Protein AF-A0A844HND6-F1 (afdb_monomer)

Secondary structure (DSSP, 8-state):
---------HHHHHHHHHHHH-HHHHHHS-HHHHHHHHHHHHHTTT-----------------

pLDDT: mean 73.78, std 13.31, range [40.69, 90.56]

Mean predicted aligned error: 11.25 Å

Organism: NCBI:txid2006130

Structure (mmCIF, N/CA/C/O backbone):
data_AF-A0A844HND6-F1
#
_entry.id   AF-A0A844HND6-F1
#
loop_
_atom_site.group_PDB
_atom_site.id
_atom_site.type_symbol
_atom_site.label_atom_id
_atom_site.label_alt_id
_atom_site.label_comp_id
_atom_site.label_asym_id
_atom_site.label_entity_id
_atom_site.label_seq_id
_atom_site.pdbx_PDB_ins_code
_atom_site.Cartn_x
_atom_site.Cartn_y
_atom_site.Cartn_z
_atom_site.occupancy
_atom_site.B_iso_or_equiv
_atom_site.auth_seq_id
_atom_site.auth_comp_id
_atom_site.auth_asym_id
_atom_site.auth_atom_id
_atom_site.pdbx_PDB_model_num
ATOM 1 N N . MET A 1 1 ? 18.165 -16.041 -4.573 1.00 40.69 1 MET A N 1
ATOM 2 C CA . MET A 1 1 ? 16.685 -15.993 -4.616 1.00 40.69 1 MET A CA 1
ATOM 3 C C . MET A 1 1 ? 16.278 -14.749 -5.395 1.00 40.69 1 MET A C 1
ATOM 5 O O . MET A 1 1 ? 16.464 -13.657 -4.880 1.00 40.69 1 MET A O 1
ATOM 9 N N . ARG A 1 2 ? 15.810 -14.885 -6.643 1.00 45.28 2 ARG A N 1
ATOM 10 C CA . ARG A 1 2 ? 15.149 -13.782 -7.361 1.00 45.28 2 ARG A CA 1
ATOM 11 C C . ARG A 1 2 ? 13.717 -13.727 -6.842 1.00 45.28 2 ARG A C 1
ATOM 13 O O . ARG A 1 2 ? 12.958 -14.660 -7.081 1.00 45.28 2 ARG A O 1
ATOM 20 N N . THR A 1 3 ? 13.375 -12.703 -6.069 1.00 53.41 3 THR A N 1
ATOM 21 C CA . THR A 1 3 ? 11.978 -12.410 -5.745 1.00 53.41 3 THR A CA 1
ATOM 22 C C . THR A 1 3 ? 11.239 -12.202 -7.065 1.00 53.41 3 THR A C 1
ATOM 24 O O . THR A 1 3 ? 11.686 -11.369 -7.857 1.00 53.41 3 THR A O 1
ATOM 27 N N . PRO A 1 4 ? 10.172 -12.965 -7.360 1.00 51.66 4 PRO A N 1
ATOM 28 C CA . PRO A 1 4 ? 9.392 -12.723 -8.562 1.00 51.66 4 PRO A CA 1
ATOM 29 C C . PRO A 1 4 ? 8.849 -11.297 -8.477 1.00 51.66 4 PRO A C 1
ATOM 31 O O . PRO A 1 4 ? 8.123 -10.955 -7.542 1.00 51.66 4 PRO A O 1
ATOM 34 N N . SER A 1 5 ? 9.267 -10.444 -9.411 1.00 54.97 5 SER A N 1
ATOM 35 C CA . SER A 1 5 ? 8.685 -9.121 -9.571 1.00 54.97 5 SER A CA 1
ATOM 36 C C . SER A 1 5 ? 7.257 -9.337 -10.049 1.00 54.97 5 SER A C 1
ATOM 38 O O . SER A 1 5 ? 7.038 -9.682 -11.210 1.00 54.97 5 SER A O 1
ATOM 40 N N . LEU A 1 6 ? 6.291 -9.205 -9.140 1.00 55.22 6 LEU A N 1
ATOM 41 C CA . LEU A 1 6 ? 4.893 -9.090 -9.534 1.00 55.22 6 LEU A CA 1
ATOM 42 C C . LEU A 1 6 ? 4.802 -7.944 -10.553 1.00 55.22 6 LEU A C 1
ATOM 44 O O . LEU A 1 6 ? 5.452 -6.915 -10.333 1.00 55.22 6 LEU A O 1
ATOM 48 N N . PRO A 1 7 ? 4.063 -8.106 -11.664 1.00 59.91 7 PRO A N 1
ATOM 49 C CA . PRO A 1 7 ? 3.859 -7.012 -12.596 1.00 59.91 7 PRO A CA 1
ATOM 50 C C . PRO A 1 7 ? 3.287 -5.830 -11.812 1.00 59.91 7 PRO A C 1
ATOM 52 O O . PRO A 1 7 ? 2.235 -5.933 -11.180 1.00 59.91 7 PRO A O 1
ATOM 55 N N . LEU A 1 8 ? 4.049 -4.737 -11.783 1.00 65.56 8 LEU A N 1
ATOM 56 C CA . LEU A 1 8 ? 3.650 -3.479 -11.170 1.00 65.56 8 LEU A CA 1
ATOM 57 C C . LEU A 1 8 ? 2.523 -2.899 -12.021 1.00 65.56 8 LEU A C 1
ATOM 59 O O . LEU A 1 8 ? 2.765 -2.175 -12.984 1.00 65.56 8 LEU A O 1
ATOM 63 N N . ASP A 1 9 ? 1.291 -3.270 -11.689 1.00 75.81 9 ASP A N 1
ATOM 64 C CA . ASP A 1 9 ? 0.115 -2.702 -12.323 1.00 75.81 9 ASP A CA 1
ATOM 65 C C . ASP A 1 9 ? 0.008 -1.225 -11.920 1.00 75.81 9 ASP A C 1
ATOM 67 O O . ASP A 1 9 ? -0.176 -0.887 -10.745 1.00 75.81 9 ASP A O 1
ATOM 71 N N . GLN A 1 10 ? 0.152 -0.328 -12.898 1.00 78.69 10 GLN A N 1
ATOM 72 C CA . GLN A 1 10 ? 0.060 1.112 -12.663 1.00 78.69 10 GLN A CA 1
ATOM 73 C C . GLN A 1 10 ? -1.297 1.515 -12.075 1.00 78.69 10 GLN A C 1
ATOM 75 O O . GLN A 1 10 ? -1.367 2.490 -11.323 1.00 78.69 10 GLN A O 1
ATOM 80 N N . VAL A 1 11 ? -2.351 0.737 -12.340 1.00 83.06 11 VAL A N 1
ATOM 81 C CA . VAL A 1 11 ? -3.678 0.934 -11.747 1.00 83.06 11 VAL A CA 1
ATOM 82 C C . VAL A 1 11 ? -3.625 0.725 -10.234 1.00 83.06 11 VAL A C 1
ATOM 84 O O . VAL A 1 11 ? -4.121 1.561 -9.476 1.00 83.06 11 VAL A O 1
ATOM 87 N N . ALA A 1 12 ? -2.952 -0.333 -9.777 1.00 79.69 12 ALA A N 1
ATOM 88 C CA . ALA A 1 12 ? -2.793 -0.626 -8.356 1.00 79.69 12 ALA A CA 1
ATOM 89 C C . ALA A 1 12 ? -1.934 0.430 -7.641 1.00 79.69 12 ALA A C 1
ATOM 91 O O . ALA A 1 12 ? -2.236 0.807 -6.508 1.00 79.69 12 ALA A O 1
ATOM 92 N N . ILE A 1 13 ? -0.897 0.955 -8.304 1.00 83.62 13 ILE A N 1
ATOM 93 C CA . ILE A 1 13 ? -0.053 2.034 -7.760 1.00 83.62 13 ILE A CA 1
ATOM 94 C C . ILE A 1 13 ? -0.857 3.325 -7.608 1.00 83.62 13 ILE A C 1
ATOM 96 O O . ILE A 1 13 ? -0.755 3.990 -6.576 1.00 83.62 13 I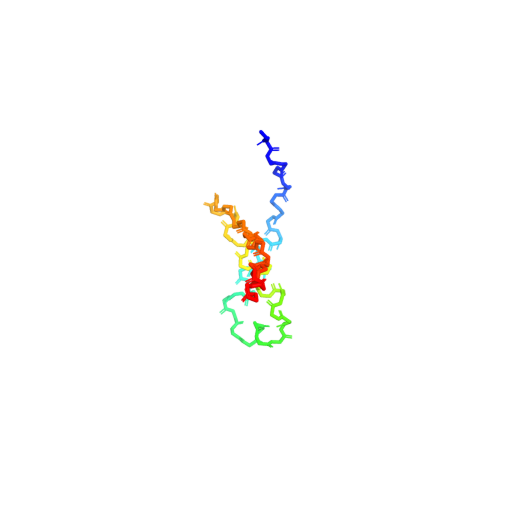LE A O 1
ATOM 100 N N . LYS A 1 14 ? -1.657 3.684 -8.617 1.00 87.00 14 LYS A N 1
ATOM 101 C CA . LYS A 1 14 ? -2.506 4.877 -8.575 1.00 87.00 14 LYS A CA 1
ATOM 102 C C . LYS A 1 14 ? -3.538 4.775 -7.450 1.00 87.00 14 LYS A C 1
ATOM 104 O O . LYS A 1 14 ? -3.574 5.652 -6.597 1.00 87.00 14 LYS A O 1
ATOM 109 N N . ALA A 1 15 ? -4.271 3.664 -7.374 1.00 85.19 15 ALA A N 1
ATOM 110 C CA . ALA A 1 15 ? -5.249 3.432 -6.311 1.00 85.19 15 ALA A CA 1
ATOM 111 C C . ALA A 1 15 ? -4.610 3.472 -4.911 1.00 85.19 15 ALA A C 1
ATOM 113 O O . ALA A 1 15 ? 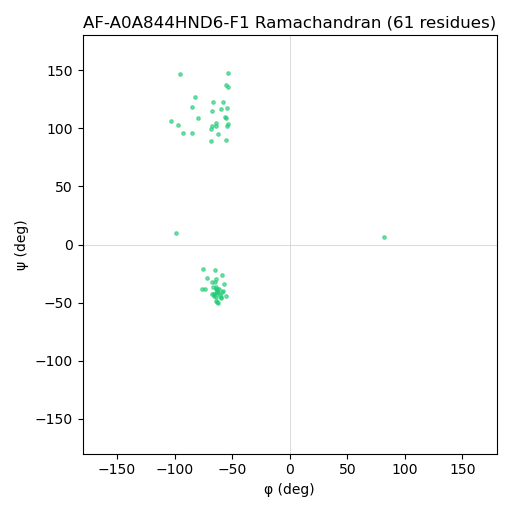-5.155 4.067 -3.984 1.00 85.19 15 ALA A O 1
ATOM 114 N N . ALA A 1 16 ? -3.420 2.884 -4.752 1.00 85.56 16 ALA A N 1
ATOM 115 C CA . ALA A 1 16 ? -2.678 2.939 -3.499 1.00 85.56 16 ALA A CA 1
ATOM 116 C C . ALA A 1 16 ? -2.275 4.372 -3.112 1.00 85.56 16 ALA A C 1
ATOM 118 O O . ALA A 1 16 ? -2.361 4.732 -1.939 1.00 85.56 16 ALA A O 1
ATOM 119 N N . ARG A 1 17 ? -1.855 5.195 -4.080 1.00 85.69 17 ARG A N 1
ATOM 120 C CA . ARG A 1 17 ? -1.544 6.613 -3.850 1.00 85.69 17 ARG A CA 1
ATOM 121 C C . ARG A 1 17 ? -2.784 7.407 -3.458 1.00 85.69 17 ARG A C 1
ATOM 123 O O . ARG A 1 17 ? -2.697 8.181 -2.512 1.00 85.69 17 ARG A O 1
ATOM 130 N N . ASP A 1 18 ? -3.914 7.169 -4.116 1.00 88.19 18 ASP A N 1
ATOM 131 C CA . ASP A 1 18 ? -5.177 7.855 -3.824 1.00 88.19 18 ASP A CA 1
ATOM 132 C C . ASP A 1 18 ? -5.654 7.560 -2.390 1.00 88.19 18 ASP A C 1
ATOM 134 O O . ASP A 1 18 ? -6.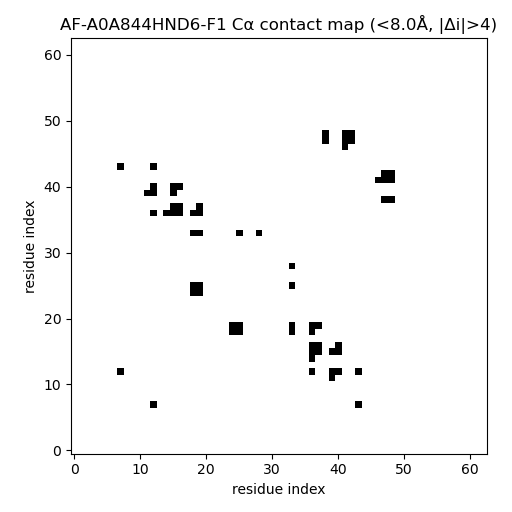016 8.478 -1.655 1.00 88.19 18 ASP A O 1
ATOM 138 N N . ILE A 1 19 ? -5.540 6.302 -1.941 1.00 86.00 19 ILE A N 1
ATOM 139 C CA . ILE A 1 19 ? -5.857 5.903 -0.558 1.00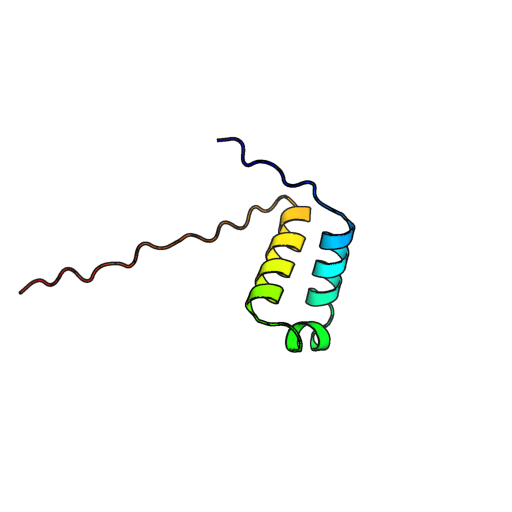 86.00 19 ILE A CA 1
ATOM 140 C C . ILE A 1 19 ? -4.936 6.592 0.460 1.00 86.00 19 ILE A C 1
ATOM 142 O O . ILE A 1 19 ? -5.384 6.938 1.549 1.00 86.00 19 ILE A O 1
ATOM 146 N N . ILE A 1 20 ? -3.648 6.770 0.148 1.00 83.69 20 ILE A N 1
ATOM 147 C CA . ILE A 1 2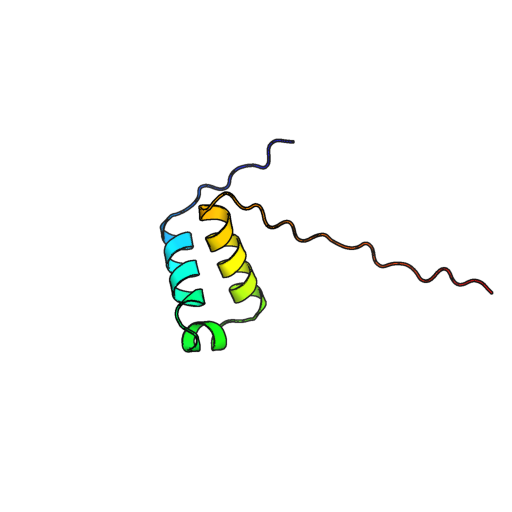0 ? -2.677 7.399 1.063 1.00 83.69 20 ILE A CA 1
ATOM 148 C C . ILE A 1 20 ? -2.856 8.920 1.108 1.00 83.69 20 ILE A C 1
ATOM 150 O O . ILE A 1 20 ? -2.713 9.517 2.173 1.00 83.69 20 ILE A O 1
ATOM 154 N N . ALA A 1 21 ? -3.146 9.547 -0.033 1.00 88.69 21 ALA A N 1
ATOM 155 C CA . ALA A 1 21 ? -3.293 10.994 -0.148 1.00 88.69 21 ALA A CA 1
ATOM 156 C C . ALA A 1 21 ? -4.582 11.514 0.511 1.00 88.69 21 ALA A C 1
ATOM 158 O O . ALA A 1 21 ? -4.600 12.645 0.992 1.00 88.69 21 ALA A O 1
ATOM 159 N N . ASN A 1 22 ? -5.635 10.689 0.568 1.00 90.56 22 ASN A N 1
ATOM 160 C CA . ASN A 1 22 ? -6.938 11.070 1.108 1.00 90.56 22 ASN A CA 1
ATOM 161 C C . ASN A 1 22 ? -7.163 10.490 2.518 1.00 90.56 22 ASN A C 1
ATOM 163 O O . ASN A 1 22 ? -7.464 9.299 2.652 1.00 90.56 22 ASN A O 1
ATOM 167 N N . PRO A 1 23 ? -7.101 11.306 3.587 1.00 81.44 23 PRO A N 1
ATOM 168 C CA . PRO A 1 23 ? -7.227 10.818 4.962 1.00 81.44 23 PRO A CA 1
ATOM 169 C C . PRO A 1 23 ? -8.612 10.228 5.269 1.00 81.44 23 PRO A C 1
ATOM 171 O O . PRO A 1 23 ? -8.711 9.269 6.034 1.00 81.44 23 PRO A O 1
ATOM 174 N N . GLU A 1 24 ? -9.672 10.744 4.644 1.00 87.12 24 GLU A N 1
ATOM 175 C CA . GLU A 1 24 ? -11.032 10.211 4.793 1.00 87.12 24 GLU A CA 1
ATOM 176 C C . GLU A 1 24 ? -11.169 8.815 4.177 1.00 87.12 24 GLU A C 1
ATOM 178 O O . GLU A 1 24 ? -11.713 7.902 4.801 1.00 87.12 24 GLU A O 1
ATOM 183 N N . GLN A 1 25 ? -10.596 8.610 2.986 1.00 82.06 25 GLN A N 1
ATOM 184 C CA . GLN A 1 25 ? -10.560 7.291 2.354 1.00 82.06 25 GLN A CA 1
ATOM 185 C C . GLN A 1 25 ? -9.702 6.329 3.174 1.00 82.06 25 GLN A C 1
ATOM 187 O O . GLN A 1 25 ? -10.125 5.205 3.428 1.00 82.06 25 GLN A O 1
ATOM 192 N N . ALA A 1 26 ? -8.542 6.773 3.664 1.00 80.75 26 ALA A N 1
ATOM 193 C CA . ALA A 1 26 ? -7.688 5.976 4.539 1.00 80.75 26 ALA A CA 1
ATOM 194 C C . ALA A 1 26 ? -8.417 5.531 5.821 1.00 80.75 26 ALA A C 1
ATOM 196 O O . ALA A 1 26 ? -8.246 4.392 6.262 1.00 80.75 26 ALA A O 1
ATOM 197 N N . ALA A 1 27 ? -9.232 6.402 6.420 1.00 86.12 27 ALA A N 1
ATOM 198 C CA . ALA A 1 27 ? -10.019 6.079 7.607 1.00 86.12 27 ALA A CA 1
ATOM 199 C C . ALA A 1 27 ? -11.129 5.052 7.321 1.00 86.12 27 ALA A C 1
ATOM 201 O O . ALA A 1 27 ? -11.420 4.224 8.185 1.00 86.12 27 ALA A O 1
ATOM 202 N N . ALA A 1 28 ? -11.698 5.063 6.111 1.00 88.38 28 ALA A N 1
ATOM 203 C CA . ALA A 1 28 ? -12.757 4.147 5.692 1.00 88.38 28 ALA A CA 1
ATOM 204 C C . ALA A 1 28 ? -12.266 2.718 5.385 1.00 88.38 28 ALA A C 1
ATOM 206 O O . ALA A 1 28 ? -13.062 1.779 5.413 1.00 88.38 28 ALA A O 1
ATOM 207 N N . VAL A 1 29 ? -10.969 2.520 5.108 1.00 87.31 29 VAL A N 1
ATOM 208 C CA . VAL A 1 29 ? -10.403 1.186 4.836 1.00 87.31 29 VAL A CA 1
ATOM 209 C C . VAL A 1 29 ? -9.777 0.518 6.071 1.00 87.31 29 VAL A C 1
ATOM 211 O O . VAL A 1 29 ? -9.126 1.171 6.902 1.00 87.31 29 VAL A O 1
ATOM 214 N N . PRO A 1 30 ? -9.865 -0.827 6.167 1.00 90.31 30 PRO A N 1
ATOM 215 C CA . PRO A 1 30 ? -9.182 -1.593 7.202 1.00 90.31 30 PRO A CA 1
ATOM 216 C C . PRO A 1 30 ? -7.678 -1.300 7.256 1.00 90.31 30 PRO A C 1
ATOM 218 O O . PRO A 1 30 ? -7.022 -1.070 6.237 1.00 90.31 30 PRO A O 1
ATOM 221 N N . ALA A 1 31 ? -7.096 -1.374 8.455 1.00 86.31 31 ALA A N 1
ATOM 222 C CA . ALA A 1 31 ? -5.672 -1.096 8.669 1.00 86.31 31 ALA A CA 1
ATOM 223 C C . ALA A 1 31 ? -4.744 -1.979 7.809 1.00 86.31 31 ALA A C 1
ATOM 225 O O . ALA A 1 31 ? -3.704 -1.518 7.338 1.00 86.31 31 ALA A O 1
ATOM 226 N N . SER A 1 32 ? -5.134 -3.230 7.550 1.00 85.12 32 SER A N 1
ATOM 227 C CA . SER A 1 32 ? -4.413 -4.142 6.654 1.00 85.12 32 SER A CA 1
ATOM 228 C C . SER A 1 32 ? -4.332 -3.618 5.217 1.00 85.12 32 SER A C 1
ATOM 230 O O . SER A 1 32 ? -3.284 -3.740 4.584 1.00 85.12 32 SER A O 1
ATOM 232 N N . VAL A 1 33 ? -5.400 -2.988 4.723 1.00 85.94 33 VAL A N 1
ATOM 233 C CA . VAL A 1 33 ? -5.477 -2.421 3.370 1.00 85.94 33 VAL A CA 1
ATOM 234 C C . VAL A 1 33 ? -4.638 -1.152 3.267 1.00 85.94 33 VAL A C 1
ATOM 236 O O . VAL A 1 33 ? -3.915 -0.980 2.292 1.00 85.94 33 VAL A O 1
ATOM 239 N N . ARG A 1 34 ? -4.626 -0.310 4.305 1.00 86.69 34 ARG A N 1
ATOM 240 C CA . ARG A 1 34 ? -3.719 0.849 4.375 1.00 86.69 34 ARG A CA 1
ATOM 241 C C . ARG A 1 34 ? -2.248 0.439 4.327 1.00 86.69 34 ARG A C 1
ATOM 243 O O . ARG A 1 34 ? -1.462 1.018 3.580 1.00 86.69 34 ARG A O 1
ATOM 250 N N . LEU A 1 35 ? -1.874 -0.593 5.087 1.00 84.81 35 LEU A N 1
ATOM 251 C CA . LEU A 1 35 ? -0.516 -1.142 5.059 1.00 84.81 35 LEU A CA 1
ATOM 252 C C . LEU A 1 35 ? -0.170 -1.739 3.692 1.00 84.81 35 LEU A C 1
ATOM 254 O O . LEU A 1 35 ? 0.963 -1.598 3.234 1.00 84.81 35 LEU A O 1
ATOM 258 N N . LEU A 1 36 ? -1.127 -2.398 3.037 1.00 84.06 36 LEU A N 1
ATOM 259 C CA . LEU A 1 36 ? -0.950 -2.908 1.681 1.00 84.06 36 LEU A CA 1
ATOM 260 C C . LEU A 1 36 ? -0.729 -1.764 0.686 1.00 84.06 36 LEU A C 1
ATOM 262 O O . LEU A 1 36 ? 0.249 -1.809 -0.054 1.00 84.06 36 LEU A O 1
ATOM 266 N N . ALA A 1 37 ? -1.570 -0.728 0.712 1.00 85.31 37 ALA A N 1
ATOM 267 C CA . ALA A 1 37 ? -1.435 0.452 -0.139 1.00 85.31 37 ALA A CA 1
ATOM 268 C C . ALA A 1 37 ? -0.055 1.105 0.032 1.00 85.31 37 ALA A C 1
ATOM 270 O O . ALA A 1 37 ? 0.629 1.370 -0.953 1.00 85.31 37 ALA A O 1
ATOM 271 N N . PHE A 1 38 ? 0.421 1.252 1.272 1.00 84.31 38 PHE A N 1
ATOM 272 C CA . PHE A 1 38 ? 1.771 1.753 1.534 1.00 84.31 38 PHE A CA 1
ATOM 273 C C . PHE A 1 38 ? 2.859 0.875 0.903 1.00 84.31 38 PHE A C 1
ATOM 275 O O . PHE A 1 38 ? 3.760 1.389 0.245 1.00 84.31 38 PHE A O 1
ATOM 282 N N . LYS A 1 39 ? 2.774 -0.452 1.053 1.00 82.75 39 LYS A N 1
ATOM 283 C CA . LYS A 1 39 ? 3.743 -1.381 0.447 1.00 82.75 39 LYS A CA 1
ATOM 284 C C . LYS A 1 39 ? 3.724 -1.320 -1.081 1.00 82.75 39 LYS A C 1
ATOM 286 O O . LYS A 1 39 ? 4.789 -1.341 -1.691 1.00 82.75 39 LYS A O 1
ATOM 291 N N . VAL A 1 40 ? 2.541 -1.225 -1.686 1.00 83.12 40 VAL A N 1
ATOM 292 C CA . VAL A 1 40 ? 2.374 -1.096 -3.141 1.00 83.12 40 VAL A CA 1
ATOM 293 C C . VAL A 1 40 ? 2.978 0.222 -3.623 1.00 83.12 40 VAL A C 1
ATOM 295 O O . VAL A 1 40 ? 3.813 0.216 -4.525 1.00 83.12 40 VAL A O 1
ATOM 298 N N . ALA A 1 41 ? 2.656 1.342 -2.975 1.00 83.00 41 ALA A N 1
ATOM 299 C CA . ALA A 1 41 ? 3.226 2.641 -3.315 1.00 83.00 41 ALA A CA 1
ATOM 300 C C . ALA A 1 41 ? 4.756 2.660 -3.151 1.00 83.00 41 ALA A C 1
ATOM 302 O O . ALA A 1 41 ? 5.453 3.136 -4.041 1.00 83.00 41 ALA A O 1
ATOM 303 N N . ALA A 1 42 ? 5.291 2.088 -2.067 1.00 81.44 42 ALA A N 1
ATOM 304 C CA . ALA A 1 42 ? 6.731 1.982 -1.824 1.00 81.44 42 ALA A CA 1
ATOM 305 C C . ALA A 1 42 ? 7.445 1.105 -2.869 1.00 81.44 42 ALA A C 1
ATOM 307 O O . ALA A 1 42 ? 8.554 1.433 -3.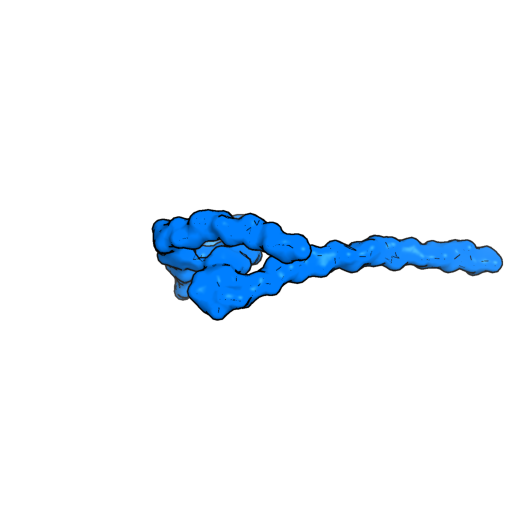297 1.00 81.44 42 ALA A O 1
ATOM 308 N N . SER A 1 43 ? 6.796 0.030 -3.331 1.00 76.62 43 SER A N 1
ATOM 309 C CA . SER A 1 43 ? 7.351 -0.855 -4.362 1.00 76.62 43 SER A CA 1
ATOM 310 C C . SER A 1 43 ? 7.550 -0.157 -5.711 1.00 76.62 43 SER A C 1
ATOM 312 O O . SER A 1 43 ? 8.510 -0.464 -6.414 1.00 76.62 43 SER A O 1
ATOM 314 N N . ALA A 1 44 ? 6.730 0.853 -6.026 1.00 76.94 44 ALA A N 1
ATOM 315 C CA . ALA A 1 44 ? 6.884 1.673 -7.230 1.00 76.94 44 ALA A CA 1
ATOM 316 C C . ALA A 1 44 ? 8.176 2.512 -7.235 1.00 76.94 44 ALA A C 1
ATOM 318 O O . ALA A 1 44 ? 8.646 2.906 -8.297 1.00 76.94 44 ALA A O 1
ATOM 319 N N . PHE A 1 45 ? 8.762 2.769 -6.063 1.00 76.44 45 PHE A N 1
ATOM 320 C CA . PHE A 1 45 ? 10.030 3.488 -5.905 1.00 76.44 45 PHE A CA 1
ATOM 321 C C . PHE A 1 45 ? 11.230 2.544 -5.718 1.00 76.44 45 PHE A C 1
ATOM 323 O O . PHE A 1 45 ? 12.320 2.990 -5.373 1.00 76.44 45 PHE A O 1
ATOM 330 N N . GLY A 1 46 ? 11.043 1.233 -5.915 1.00 69.50 46 GLY A N 1
ATOM 331 C CA . GLY A 1 46 ? 12.097 0.229 -5.750 1.00 69.50 46 GLY A CA 1
ATOM 332 C C . GLY A 1 46 ? 12.33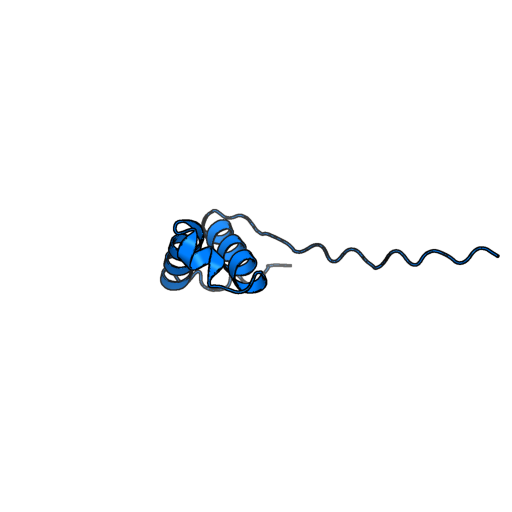0 -0.222 -4.304 1.00 69.50 46 GLY A C 1
ATOM 333 O O . GLY A 1 46 ? 13.250 -1.001 -4.050 1.00 69.50 46 GLY A O 1
ATOM 334 N N . PHE A 1 47 ? 11.501 0.204 -3.344 1.00 67.25 47 PHE A N 1
ATOM 335 C CA . PHE A 1 47 ? 11.609 -0.268 -1.964 1.00 67.25 47 PHE A CA 1
ATOM 336 C C . PHE A 1 47 ? 10.905 -1.611 -1.783 1.00 67.25 47 PHE A C 1
ATOM 338 O O . PHE A 1 47 ? 9.714 -1.764 -2.047 1.00 67.25 47 PHE A O 1
ATOM 345 N N . THR A 1 48 ? 11.631 -2.589 -1.243 1.00 65.06 48 THR A N 1
ATOM 346 C CA . THR A 1 48 ? 11.050 -3.875 -0.844 1.00 65.06 48 THR A CA 1
ATOM 347 C C . THR A 1 48 ? 10.754 -3.851 0.653 1.00 65.06 48 THR A C 1
ATOM 349 O O . THR A 1 48 ? 11.654 -3.992 1.480 1.00 65.06 48 THR A O 1
ATOM 352 N N . VAL A 1 49 ? 9.484 -3.674 1.026 1.00 64.38 49 VAL A N 1
ATOM 353 C CA . VAL A 1 49 ? 9.062 -3.696 2.436 1.00 64.38 49 VAL A CA 1
ATOM 354 C C . VAL A 1 49 ? 8.813 -5.139 2.872 1.00 64.38 49 VAL A C 1
ATOM 356 O O . VAL A 1 49 ? 7.734 -5.702 2.676 1.00 64.38 49 VAL A O 1
ATOM 359 N N . ILE A 1 50 ? 9.821 -5.746 3.493 1.00 66.56 50 ILE A N 1
ATOM 360 C CA . ILE A 1 50 ? 9.722 -7.099 4.044 1.00 66.56 50 ILE A CA 1
ATOM 361 C C . ILE A 1 50 ? 9.128 -7.009 5.450 1.00 66.56 50 ILE A C 1
ATOM 363 O O . ILE A 1 50 ? 9.725 -6.433 6.360 1.00 66.56 50 ILE A O 1
ATOM 367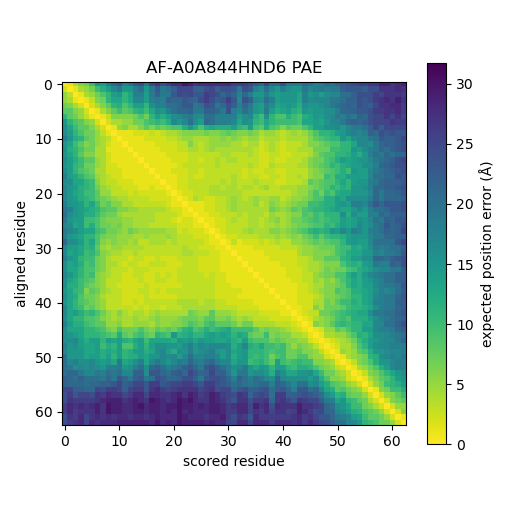 N N . GLN A 1 51 ? 7.960 -7.622 5.655 1.00 62.78 51 GLN A N 1
ATOM 368 C CA . GLN A 1 51 ? 7.457 -7.863 7.006 1.00 62.78 51 GLN A CA 1
ATOM 369 C C . GLN A 1 51 ? 8.363 -8.903 7.666 1.00 62.78 51 GLN A C 1
ATOM 371 O O . GLN A 1 51 ? 8.245 -10.103 7.420 1.00 62.78 51 GLN A O 1
ATOM 376 N N . ARG A 1 52 ? 9.299 -8.441 8.497 1.00 67.12 52 ARG A N 1
ATOM 377 C CA . ARG A 1 52 ? 10.100 -9.327 9.338 1.00 67.12 52 ARG A CA 1
ATOM 378 C C . ARG A 1 52 ? 9.160 -10.016 10.325 1.00 67.12 52 ARG A C 1
ATOM 380 O O . ARG A 1 52 ? 8.721 -9.402 11.294 1.00 67.12 52 ARG A O 1
ATOM 387 N N . ARG A 1 53 ? 8.848 -11.296 10.092 1.00 63.25 53 ARG A N 1
ATOM 388 C CA . ARG A 1 53 ? 8.289 -12.160 11.137 1.00 63.25 53 ARG A CA 1
ATOM 389 C C . ARG A 1 53 ? 9.356 -12.281 12.215 1.00 63.25 53 ARG A C 1
ATOM 391 O O . ARG A 1 53 ? 10.337 -12.997 12.040 1.00 63.25 53 ARG A O 1
ATOM 398 N N . ARG A 1 54 ? 9.196 -11.544 13.313 1.00 64.12 54 ARG A N 1
ATOM 399 C CA . ARG A 1 54 ? 9.980 -11.820 14.512 1.00 64.12 54 ARG A CA 1
ATOM 400 C C . ARG A 1 54 ? 9.502 -13.189 15.009 1.00 64.12 54 ARG A C 1
ATOM 402 O O . ARG A 1 54 ? 8.292 -13.340 15.192 1.00 64.12 54 ARG A O 1
ATOM 409 N N . PRO A 1 55 ? 10.381 -14.194 15.164 1.00 59.47 55 PRO A N 1
ATOM 410 C CA . PRO A 1 55 ? 9.982 -15.408 15.857 1.00 59.47 55 PRO A CA 1
ATOM 411 C C . PRO A 1 55 ? 9.468 -14.988 17.234 1.00 59.47 55 PRO A C 1
ATOM 413 O O . PRO A 1 55 ? 10.041 -14.086 17.853 1.00 59.47 55 PRO A O 1
ATOM 416 N N . ALA A 1 56 ? 8.354 -15.575 17.676 1.00 64.25 56 ALA A N 1
ATOM 417 C CA . ALA A 1 56 ? 7.876 -15.357 19.030 1.00 64.25 56 ALA A CA 1
ATOM 418 C C . ALA A 1 56 ? 9.021 -15.763 19.957 1.00 64.25 56 ALA A C 1
ATOM 420 O O . ALA A 1 56 ? 9.387 -16.937 19.997 1.00 64.25 56 ALA A O 1
ATOM 421 N N . THR A 1 57 ? 9.654 -14.790 20.615 1.00 63.78 57 THR A N 1
ATOM 422 C CA . THR A 1 57 ? 10.691 -15.061 21.602 1.00 63.78 57 THR A CA 1
ATOM 423 C C . THR A 1 57 ? 10.012 -15.853 22.706 1.00 63.78 57 THR A C 1
ATOM 425 O O . THR A 1 57 ? 9.351 -15.279 23.570 1.00 63.78 57 THR A O 1
ATOM 428 N N . GLY A 1 58 ? 10.104 -17.181 22.627 1.00 60.44 58 GLY A N 1
ATOM 429 C CA . GLY A 1 58 ? 9.707 -18.065 23.701 1.00 60.44 58 GLY A CA 1
ATOM 430 C C . GLY A 1 58 ? 10.495 -17.613 24.912 1.00 60.44 58 GLY A C 1
ATOM 431 O O . GLY A 1 58 ? 11.719 -17.739 24.935 1.00 60.44 58 GLY A O 1
ATOM 432 N N . ARG A 1 59 ? 9.808 -17.006 25.884 1.00 59.72 5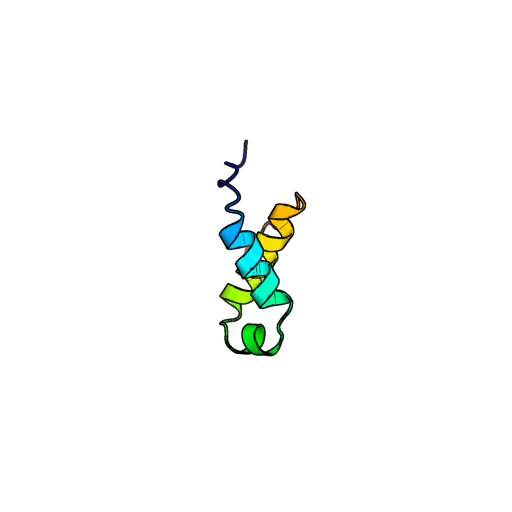9 ARG A N 1
ATOM 433 C CA . ARG A 1 59 ? 10.350 -16.849 27.228 1.00 59.72 59 ARG A CA 1
ATOM 434 C C . ARG A 1 59 ? 10.722 -18.256 27.662 1.00 59.72 59 ARG A C 1
ATOM 436 O O . ARG A 1 59 ? 9.845 -19.057 27.971 1.00 59.72 59 ARG A O 1
ATOM 443 N N . GLY A 1 60 ? 12.016 -18.558 27.587 1.00 57.38 60 GLY A N 1
ATOM 444 C CA . GLY A 1 60 ? 12.599 -19.732 28.196 1.00 57.38 60 GLY A CA 1
ATOM 445 C C . GLY A 1 60 ? 12.198 -19.698 29.656 1.00 57.38 60 GLY A C 1
ATOM 446 O O . GLY A 1 60 ? 12.692 -18.879 30.425 1.00 57.38 60 GLY A O 1
ATOM 447 N N . ASN A 1 61 ? 11.228 -20.541 29.976 1.00 56.59 61 ASN A N 1
ATOM 448 C CA . ASN A 1 61 ? 10.834 -20.937 31.306 1.00 56.59 61 ASN A CA 1
ATOM 449 C C . ASN A 1 61 ? 12.080 -21.494 32.010 1.00 56.59 61 ASN A C 1
ATOM 451 O O . ASN A 1 61 ? 12.384 -22.677 31.876 1.00 56.59 61 ASN A O 1
ATOM 455 N N . LYS A 1 62 ? 12.847 -20.635 32.685 1.00 50.06 62 LYS A N 1
ATOM 456 C CA . LYS A 1 62 ? 13.848 -21.068 33.657 1.00 50.06 62 LYS A CA 1
ATOM 457 C C . LYS A 1 62 ? 13.165 -21.075 35.016 1.00 50.06 62 LYS A C 1
ATOM 459 O O . LYS A 1 62 ? 12.971 -20.025 35.622 1.00 50.06 62 LYS A O 1
ATOM 464 N N . ARG A 1 63 ? 12.707 -22.274 35.372 1.00 52.03 63 ARG A N 1
ATOM 465 C CA . ARG A 1 63 ? 12.546 -22.701 36.760 1.00 52.03 63 ARG A CA 1
ATOM 466 C C . ARG A 1 63 ? 13.895 -22.653 37.467 1.00 52.03 63 ARG A C 1
ATOM 468 O O . ARG A 1 63 ? 14.912 -22.861 36.762 1.00 52.03 63 ARG A O 1
#

Solvent-accessible surface area (backbone atoms only — not comparable to full-atom values): 4067 Å² total; per-residue (Å²): 135,83,74,80,78,69,82,81,51,65,66,58,36,51,54,20,44,53,38,68,74,33,65,68,56,41,69,76,44,57,70,70,56,52,54,46,23,51,46,48,40,40,41,77,74,73,43,82,82,74,82,77,78,72,75,80,79,71,76,76,84,77,127

Radius of gyration: 16.59 Å; Cα contacts (8 Å, |Δi|>4): 33; chains: 1; bounding box: 29×34×49 Å

Foldseek 3Di:
DPDPPDPLDVVLLVVLVVCVVDVVSVVVDDPVVVVVSVQSVCVVVVDHDDPPPDPPPPPPPDD

Sequence (63 aa):
MRTPSLPLDQVAIKAARDIIANPEQAAAVPASVRLLAFKVAASAFGFTVIQRRRPATGRGNKR